Protein AF-A0A4Q4CXY0-F1 (afdb_monomer_lite)

Secondary structure (DSSP, 8-state):
--PPP-SHHHHHHHTT---EEEEE--BTTTS-GGG--SS-TTSB--HHHHHHHHHHTT-SEEEES-HHHHHHHHHHHHH-

Foldseek 3Di:
DDDDQPCPCVVCVVVVHAAEDDDQEQFQLPDDVVQHDDDDRGDGTNSLVVLLVVVVSPHPYYHYPCVVSNVVSVVVNVVD

Radius of gyration: 13.2 Å; chains: 1; bounding box: 28×24×38 Å

Sequence (80 aa):
DVHPETGLVGRAHEAGLWVHIWTMRDENNFLPLDYRVGTARSAHGDAAAEYLRFFGAGVDGVFSDFTQTAWAAREAFRAE

Structure (mmCIF, N/CA/C/O backbone):
data_AF-A0A4Q4CXY0-F1
#
_entry.id   AF-A0A4Q4CXY0-F1
#
loop_
_atom_site.group_PDB
_atom_site.id
_atom_site.type_symbol
_atom_site.label_atom_id
_atom_site.label_alt_id
_atom_site.label_comp_id
_atom_site.label_asym_id
_atom_site.label_entity_id
_atom_site.label_seq_id
_atom_site.pdbx_PDB_ins_code
_atom_site.Cartn_x
_atom_site.Cartn_y
_atom_site.Cartn_z
_atom_site.occupancy
_atom_site.B_iso_or_equiv
_atom_site.auth_seq_id
_atom_site.auth_comp_id
_atom_site.auth_asym_id
_atom_site.auth_atom_id
_atom_site.pdbx_PDB_model_num
ATOM 1 N N . ASP A 1 1 ? -5.577 10.531 -11.986 1.00 48.00 1 ASP A N 1
ATOM 2 C CA . ASP A 1 1 ? -6.642 10.875 -11.020 1.00 48.00 1 ASP A CA 1
ATOM 3 C C . ASP A 1 1 ? -6.299 10.314 -9.655 1.00 48.00 1 ASP A C 1
ATOM 5 O O . ASP A 1 1 ? -6.420 9.115 -9.432 1.00 48.00 1 ASP A O 1
ATOM 9 N N . VAL A 1 2 ? -5.827 11.159 -8.736 1.00 56.81 2 VAL A N 1
ATOM 10 C CA . VAL A 1 2 ? -5.556 10.716 -7.364 1.00 56.81 2 VAL A CA 1
ATOM 11 C C . VAL A 1 2 ? -6.869 10.787 -6.596 1.00 56.81 2 VAL A C 1
ATOM 13 O O . VAL A 1 2 ? -7.283 11.854 -6.150 1.00 56.81 2 VAL A O 1
ATOM 16 N N . HIS A 1 3 ? -7.565 9.657 -6.482 1.00 67.25 3 HIS A N 1
ATOM 17 C CA . HIS A 1 3 ? -8.718 9.578 -5.591 1.00 67.25 3 HIS A CA 1
ATOM 18 C C . HIS A 1 3 ? -8.247 9.783 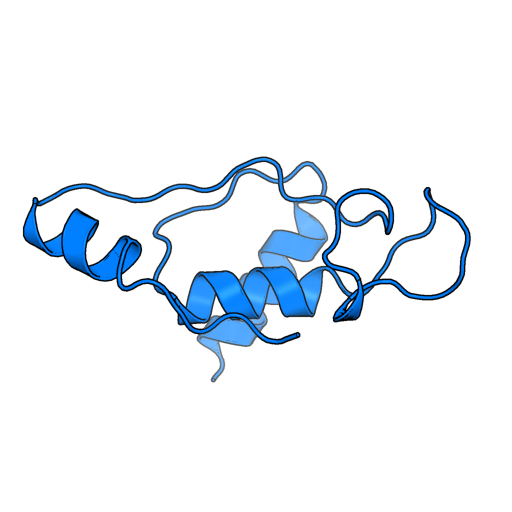-4.141 1.00 67.25 3 HIS A C 1
ATOM 20 O O . HIS A 1 3 ? -7.291 9.115 -3.728 1.00 67.25 3 HIS A O 1
ATOM 26 N N . PRO A 1 4 ? -8.863 10.703 -3.378 1.00 74.81 4 PRO A N 1
ATOM 27 C CA . PRO A 1 4 ? -8.507 10.916 -1.981 1.00 74.81 4 PRO A CA 1
ATOM 28 C C . PRO A 1 4 ? -8.790 9.659 -1.150 1.00 74.81 4 PRO A C 1
ATOM 30 O O . PRO A 1 4 ? -9.622 8.827 -1.521 1.00 74.81 4 PRO A O 1
ATOM 33 N N . GLU A 1 5 ? -8.086 9.522 -0.024 1.00 82.00 5 GLU A N 1
ATOM 34 C CA . GLU A 1 5 ? -8.370 8.475 0.962 1.00 82.00 5 GLU A CA 1
ATOM 35 C C . GLU A 1 5 ? -9.844 8.583 1.413 1.00 82.00 5 GLU A C 1
ATOM 37 O O . GLU A 1 5 ? -10.407 9.673 1.514 1.00 82.00 5 GLU A O 1
ATOM 42 N N . THR A 1 6 ? -10.506 7.437 1.583 1.00 90.06 6 THR A N 1
ATOM 43 C CA . THR A 1 6 ? -11.974 7.353 1.724 1.00 90.06 6 THR A CA 1
ATOM 44 C C . THR A 1 6 ? -12.460 7.403 3.179 1.00 90.06 6 THR A C 1
ATOM 46 O O . THR A 1 6 ? -13.669 7.356 3.440 1.00 90.06 6 THR A O 1
ATOM 49 N N . GLY A 1 7 ? -11.545 7.434 4.144 1.00 93.75 7 GLY A N 1
ATOM 50 C CA . GLY A 1 7 ? -11.755 7.209 5.568 1.00 93.75 7 GLY A CA 1
ATOM 51 C C . GLY A 1 7 ? -12.106 5.764 5.923 1.00 93.75 7 GLY A C 1
ATOM 52 O O . GLY A 1 7 ? -12.577 5.519 7.030 1.00 93.75 7 GLY A O 1
ATOM 53 N N . LEU A 1 8 ? -11.975 4.805 4.996 1.00 95.38 8 LEU A N 1
ATOM 54 C CA . LEU A 1 8 ? -12.423 3.425 5.223 1.00 95.38 8 LEU A CA 1
ATOM 55 C C . LEU A 1 8 ? -11.648 2.767 6.363 1.00 95.38 8 LEU A C 1
ATOM 57 O O . LEU A 1 8 ? -12.267 2.172 7.242 1.00 95.38 8 LEU A O 1
ATOM 61 N N . VAL A 1 9 ? -10.318 2.881 6.342 1.00 97.19 9 VAL A N 1
ATOM 62 C CA . VAL A 1 9 ? -9.451 2.255 7.346 1.00 97.19 9 VAL A CA 1
ATOM 63 C C . VAL A 1 9 ? -9.736 2.842 8.728 1.00 97.19 9 VAL A C 1
ATOM 65 O O . VAL A 1 9 ? -10.017 2.093 9.658 1.00 97.19 9 VAL A O 1
ATOM 68 N N . GLY A 1 10 ? -9.812 4.173 8.831 1.00 97.19 10 GLY A N 1
ATOM 69 C CA . GLY A 1 10 ? -10.161 4.852 10.081 1.00 97.19 10 GLY A CA 1
ATOM 70 C C . GLY A 1 10 ? -11.515 4.407 10.645 1.00 97.19 10 GLY A C 1
ATOM 71 O O . GLY A 1 10 ? -11.602 4.034 11.810 1.00 97.19 10 GLY A O 1
ATOM 72 N N . ARG A 1 11 ? -12.564 4.339 9.811 1.00 98.25 11 ARG A N 1
ATOM 73 C CA . ARG A 1 11 ? -13.888 3.850 10.244 1.00 98.25 11 ARG A CA 1
ATOM 74 C C . ARG A 1 11 ? -13.881 2.377 10.659 1.00 98.25 11 ARG A C 1
ATOM 76 O O . ARG A 1 11 ? -14.642 1.989 11.541 1.00 98.25 11 ARG A O 1
ATOM 83 N N . ALA A 1 12 ? -13.055 1.542 10.029 1.00 98.44 12 ALA A N 1
ATOM 84 C CA . ALA A 1 12 ? -12.900 0.148 10.437 1.00 98.44 12 ALA A CA 1
ATOM 85 C C . ALA A 1 12 ? -12.241 0.052 11.821 1.00 98.44 12 ALA A C 1
ATOM 87 O O . ALA A 1 12 ? -12.730 -0.678 12.684 1.00 98.44 12 ALA A O 1
ATOM 88 N N . HIS A 1 13 ? -11.201 0.851 12.062 1.00 98.56 13 HIS A N 1
ATOM 89 C CA . HIS A 1 13 ? -10.543 0.935 13.365 1.00 98.56 13 HIS A CA 1
ATOM 90 C C . HIS A 1 13 ? -11.474 1.473 14.459 1.00 98.56 13 HIS A C 1
ATOM 92 O O . HIS A 1 13 ? -11.504 0.905 15.548 1.00 98.56 13 HIS A O 1
ATOM 98 N N . GLU A 1 14 ? -12.300 2.487 14.174 1.00 98.50 14 GLU A N 1
ATOM 99 C CA . GLU A 1 14 ? -13.346 2.980 15.094 1.00 98.50 14 GLU A CA 1
ATOM 100 C C . GLU A 1 14 ? -14.353 1.884 15.483 1.00 98.50 14 GLU A C 1
ATOM 102 O O . GLU A 1 14 ? -14.862 1.868 16.604 1.00 98.50 14 GLU A O 1
ATOM 107 N N . ALA A 1 15 ? -14.610 0.937 14.578 1.00 98.69 15 ALA A N 1
ATOM 108 C CA . ALA A 1 15 ? -15.447 -0.233 14.825 1.00 98.69 15 ALA A CA 1
ATOM 109 C C . ALA A 1 15 ? -14.696 -1.413 15.484 1.00 98.69 15 ALA A C 1
ATOM 111 O O . ALA A 1 15 ? -15.294 -2.467 15.703 1.00 98.69 15 ALA A O 1
ATOM 112 N N . GLY A 1 16 ? -13.403 -1.268 15.794 1.00 98.38 16 GLY A N 1
ATOM 113 C CA . GLY A 1 16 ? -12.572 -2.321 16.385 1.00 98.38 16 GLY A CA 1
ATOM 114 C C . GLY A 1 16 ? -12.173 -3.435 15.411 1.00 98.38 16 GLY A C 1
ATOM 115 O O . GLY A 1 16 ? -11.875 -4.547 15.846 1.00 98.38 16 GLY A O 1
ATOM 116 N N . LEU A 1 17 ? -12.191 -3.166 14.103 1.00 98.75 17 LEU A N 1
ATOM 117 C CA . LEU A 1 17 ? -11.846 -4.126 13.054 1.00 98.75 17 LEU A CA 1
ATOM 118 C C . LEU A 1 17 ? -10.439 -3.877 12.512 1.00 98.75 17 LEU A C 1
ATOM 120 O O . LEU A 1 17 ? -10.041 -2.732 12.326 1.00 98.75 17 LEU A O 1
ATOM 124 N N . TRP A 1 18 ? -9.728 -4.954 12.176 1.00 98.56 18 TRP A N 1
ATOM 125 C CA . TRP A 1 18 ? -8.496 -4.878 11.387 1.00 98.56 18 TRP A CA 1
ATOM 126 C C . TRP A 1 18 ? -8.786 -4.905 9.890 1.00 98.56 18 TRP A C 1
ATOM 128 O O . TRP A 1 18 ? -9.696 -5.600 9.429 1.00 98.56 18 TRP A O 1
ATOM 138 N N . VAL A 1 19 ? -7.945 -4.222 9.121 1.00 98.38 19 VAL A N 1
ATOM 139 C CA . VAL A 1 19 ? -8.024 -4.144 7.664 1.00 98.38 19 VAL A CA 1
ATOM 140 C C . VAL A 1 19 ? -6.807 -4.812 7.042 1.00 98.38 19 VAL A C 1
ATOM 142 O O . VAL A 1 19 ? -5.677 -4.359 7.196 1.00 98.38 19 VAL A O 1
ATOM 145 N N . HIS A 1 20 ? -7.058 -5.880 6.289 1.00 98.12 20 HIS A N 1
ATOM 146 C CA . HIS A 1 20 ? -6.044 -6.566 5.494 1.00 98.12 20 HIS A CA 1
ATOM 147 C C . HIS A 1 20 ? -6.422 -6.489 4.016 1.00 98.12 20 HIS A C 1
ATOM 149 O O . HIS A 1 20 ? -7.574 -6.750 3.663 1.00 98.12 20 HIS A O 1
ATOM 155 N N . ILE A 1 21 ? -5.462 -6.157 3.153 1.00 96.50 21 ILE A N 1
ATOM 156 C CA . ILE A 1 21 ? -5.686 -6.030 1.704 1.00 96.50 21 ILE A CA 1
ATOM 157 C C . ILE A 1 21 ? -5.054 -7.181 0.921 1.00 96.50 21 ILE A C 1
ATOM 159 O O . ILE A 1 21 ? -4.054 -7.769 1.338 1.00 96.50 21 ILE A O 1
ATOM 163 N N . TRP A 1 22 ? -5.662 -7.511 -0.216 1.00 95.56 22 TRP A N 1
ATOM 164 C CA . TRP A 1 22 ? -5.265 -8.603 -1.104 1.00 95.56 22 TRP A CA 1
ATOM 165 C C . TRP A 1 22 ? -5.788 -8.342 -2.532 1.00 95.56 22 TRP A C 1
ATOM 167 O O . TRP A 1 22 ? -6.786 -7.643 -2.692 1.00 95.56 22 TRP A O 1
ATOM 177 N N . THR A 1 23 ? -5.194 -8.873 -3.605 1.00 92.06 23 THR A N 1
ATOM 178 C CA . THR A 1 23 ? -3.852 -9.476 -3.714 1.00 92.06 23 THR A CA 1
ATOM 179 C C . THR A 1 23 ? -2.892 -8.429 -4.262 1.00 9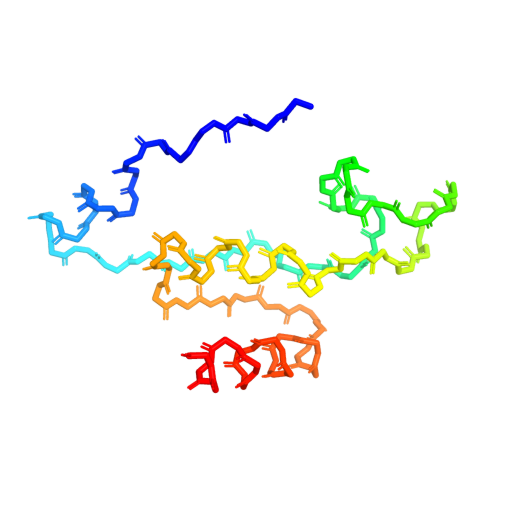2.06 23 THR A C 1
ATOM 181 O O . THR A 1 23 ? -3.107 -7.919 -5.360 1.00 92.06 23 THR A O 1
ATOM 184 N N . MET A 1 24 ? -1.823 -8.141 -3.525 1.00 96.94 24 MET A N 1
ATOM 185 C CA . MET A 1 24 ? -0.798 -7.197 -3.959 1.00 96.94 24 MET A CA 1
ATOM 186 C C . MET A 1 24 ? 0.139 -7.864 -4.975 1.00 96.94 24 MET A C 1
ATOM 188 O O . MET A 1 24 ? 0.626 -8.978 -4.753 1.00 96.94 24 MET A O 1
ATOM 192 N N . ARG A 1 25 ? 0.354 -7.192 -6.108 1.00 98.12 25 ARG A N 1
ATOM 193 C CA . ARG A 1 25 ? 0.964 -7.738 -7.328 1.00 98.12 25 ARG A CA 1
ATOM 194 C C . ARG A 1 25 ? 1.951 -6.738 -7.907 1.00 98.12 25 ARG A C 1
ATOM 196 O O . ARG A 1 25 ? 1.654 -5.550 -7.931 1.00 98.12 25 ARG A O 1
ATOM 203 N N . ASP A 1 26 ? 3.060 -7.223 -8.452 1.00 98.56 26 ASP A N 1
ATOM 204 C CA . ASP A 1 26 ? 4.067 -6.332 -9.031 1.00 98.56 26 ASP A CA 1
ATOM 205 C C . ASP A 1 26 ? 3.764 -5.948 -10.486 1.00 98.56 26 ASP A C 1
ATOM 207 O O . ASP A 1 26 ? 4.288 -4.960 -11.000 1.00 98.56 26 ASP A O 1
ATOM 211 N N . GLU A 1 27 ? 2.922 -6.712 -11.184 1.00 98.44 27 GLU A N 1
ATOM 212 C CA . GLU A 1 27 ? 2.715 -6.513 -12.614 1.00 98.44 27 GLU A CA 1
ATOM 213 C C . GLU A 1 27 ? 1.753 -5.371 -12.939 1.00 98.44 27 GLU A C 1
ATOM 215 O O . GLU A 1 27 ? 0.666 -5.244 -12.370 1.00 98.44 27 GLU A O 1
ATOM 220 N N . ASN A 1 28 ? 2.102 -4.614 -13.983 1.00 98.12 28 ASN A N 1
ATOM 221 C CA . ASN A 1 28 ? 1.358 -3.466 -14.496 1.00 98.12 28 ASN A CA 1
ATOM 222 C C . ASN A 1 28 ? -0.147 -3.709 -14.632 1.00 98.12 28 ASN A C 1
ATOM 224 O O . ASN A 1 28 ? -0.942 -2.800 -14.430 1.00 98.12 28 ASN A O 1
ATOM 228 N N . ASN A 1 29 ? -0.565 -4.917 -15.012 1.00 97.31 29 ASN A N 1
ATOM 229 C CA . ASN A 1 29 ? -1.979 -5.228 -15.172 1.00 97.31 29 ASN A CA 1
ATOM 230 C C . ASN A 1 29 ? -2.813 -5.025 -13.895 1.00 97.31 29 ASN A C 1
ATOM 232 O O . ASN A 1 29 ? -4.002 -4.723 -14.001 1.00 97.31 29 ASN A O 1
ATOM 236 N N . PHE A 1 30 ? -2.207 -5.228 -12.729 1.00 96.38 30 PHE A N 1
ATOM 237 C CA . PHE A 1 30 ? -2.870 -5.147 -11.429 1.00 96.38 30 PHE A CA 1
ATOM 238 C C . PHE A 1 30 ? -2.683 -3.784 -10.771 1.00 96.38 30 PHE A C 1
ATOM 240 O O . PHE A 1 30 ? -3.537 -3.367 -9.998 1.00 96.38 30 PHE A O 1
ATOM 247 N N . LEU A 1 31 ? -1.625 -3.065 -11.144 1.00 96.56 31 LEU A N 1
ATOM 248 C CA . LEU A 1 31 ? -1.330 -1.755 -10.589 1.00 96.56 31 LEU A CA 1
ATOM 249 C C . LEU A 1 31 ? -2.286 -0.664 -11.110 1.00 96.56 31 LEU A C 1
ATOM 251 O O . LEU A 1 31 ? -2.710 -0.699 -12.281 1.00 96.56 31 LEU A O 1
ATOM 255 N N . PRO A 1 32 ? -2.573 0.360 -10.284 1.00 94.19 32 PRO A N 1
ATOM 256 C CA . PRO A 1 32 ? -3.108 1.643 -10.726 1.00 94.19 32 PRO A CA 1
ATOM 257 C C . PRO A 1 32 ? -2.290 2.228 -11.882 1.00 94.19 32 PRO A C 1
ATOM 259 O O . PRO A 1 32 ? -1.080 2.029 -11.951 1.00 94.19 32 PRO A O 1
ATOM 262 N N . LEU A 1 33 ? -2.941 2.974 -12.783 1.00 95.19 33 LEU A N 1
ATOM 263 C CA . LEU A 1 33 ? -2.297 3.516 -13.991 1.00 95.19 33 LEU A CA 1
ATOM 264 C C . LEU A 1 33 ? -1.029 4.323 -13.686 1.00 95.19 33 LEU A C 1
ATOM 266 O O . LEU A 1 33 ? -0.039 4.170 -14.396 1.00 95.19 33 LEU A O 1
ATOM 270 N N . ASP A 1 34 ? -1.055 5.114 -12.615 1.00 94.62 34 ASP A N 1
ATOM 271 C CA . ASP A 1 34 ? 0.047 5.995 -12.214 1.00 94.62 34 ASP A CA 1
ATOM 272 C C . ASP A 1 34 ? 1.295 5.222 -11.739 1.00 94.62 34 ASP A C 1
ATOM 274 O O . ASP A 1 34 ? 2.384 5.785 -11.703 1.00 94.62 34 ASP A O 1
ATOM 278 N N . TYR A 1 35 ? 1.155 3.931 -11.418 1.00 97.12 35 TYR A N 1
ATOM 279 C CA . TYR A 1 35 ? 2.253 3.053 -10.997 1.00 97.12 35 TYR A CA 1
ATOM 280 C C . TYR A 1 35 ? 2.681 2.067 -12.085 1.00 97.12 35 TYR A C 1
ATOM 282 O O . TYR A 1 35 ? 3.551 1.227 -11.863 1.00 97.12 35 TYR A O 1
ATOM 290 N N . ARG A 1 36 ? 2.101 2.145 -13.287 1.00 97.94 36 ARG A N 1
ATOM 291 C CA . ARG A 1 36 ? 2.517 1.281 -14.394 1.00 97.94 36 ARG A CA 1
ATOM 292 C C . ARG A 1 36 ? 3.777 1.823 -15.050 1.00 97.94 36 ARG A C 1
ATOM 294 O O . ARG A 1 36 ? 3.844 2.995 -15.409 1.00 97.94 36 ARG A O 1
ATOM 301 N N . VAL A 1 37 ? 4.747 0.946 -15.288 1.00 98.00 37 VAL A N 1
ATOM 302 C CA . VAL A 1 37 ? 5.986 1.278 -16.000 1.00 98.00 37 VAL A CA 1
ATOM 303 C C . VAL A 1 37 ? 6.000 0.572 -17.353 1.00 98.00 37 VAL A C 1
ATOM 305 O O . VAL A 1 37 ? 6.006 -0.656 -17.443 1.00 98.00 37 VAL A O 1
ATOM 308 N N . GLY A 1 38 ? 6.011 1.354 -18.434 1.00 97.19 38 GLY A N 1
ATOM 309 C CA . GLY A 1 38 ? 5.909 0.831 -19.798 1.00 97.19 38 GLY A CA 1
ATOM 310 C C . GLY A 1 38 ? 4.500 0.336 -20.150 1.00 97.19 38 GLY A C 1
ATOM 311 O O . GLY A 1 38 ? 3.511 0.718 -19.531 1.00 97.19 38 GLY A O 1
ATOM 312 N N . THR A 1 39 ? 4.391 -0.492 -21.194 1.00 96.44 39 THR A N 1
ATOM 313 C CA . THR A 1 39 ? 3.094 -0.899 -21.777 1.00 96.44 39 THR A CA 1
ATOM 314 C C . THR A 1 39 ? 2.793 -2.394 -21.663 1.00 96.44 39 THR A C 1
ATOM 316 O O . THR A 1 39 ? 1.645 -2.810 -21.836 1.00 96.44 39 THR A O 1
ATOM 319 N N . ALA A 1 40 ? 3.795 -3.224 -21.364 1.00 98.38 40 ALA A N 1
ATOM 320 C CA . ALA A 1 40 ? 3.605 -4.662 -21.226 1.00 98.38 40 ALA A CA 1
ATOM 321 C C . ALA A 1 40 ? 2.841 -4.976 -19.933 1.00 98.38 40 ALA A C 1
ATOM 323 O O . ALA A 1 40 ? 3.299 -4.672 -18.833 1.00 98.38 40 ALA A O 1
ATOM 324 N N . ARG A 1 41 ? 1.681 -5.627 -20.064 1.00 97.94 41 ARG A N 1
ATOM 325 C CA . ARG A 1 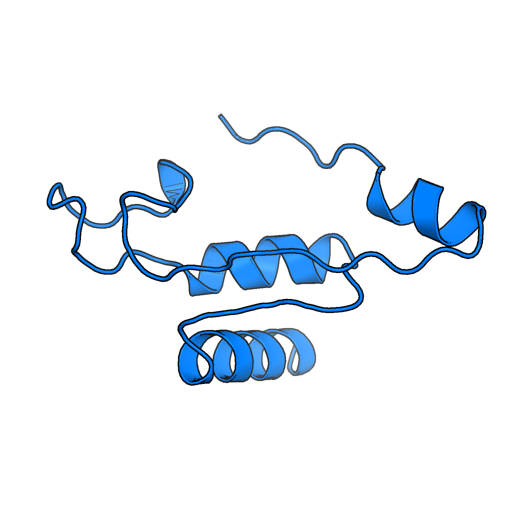41 ? 0.790 -5.956 -18.936 1.00 97.94 41 ARG A CA 1
ATOM 326 C C . ARG A 1 41 ? 1.449 -6.824 -17.860 1.00 97.94 41 ARG A C 1
ATOM 328 O O . ARG A 1 41 ? 1.100 -6.689 -16.695 1.00 97.94 41 ARG A O 1
ATOM 335 N N . SER A 1 42 ? 2.360 -7.708 -18.254 1.00 97.94 42 SER A N 1
ATOM 336 C CA . SER A 1 42 ? 3.073 -8.624 -17.357 1.00 97.94 42 SER A CA 1
ATOM 337 C C . SER A 1 42 ? 4.405 -8.074 -16.844 1.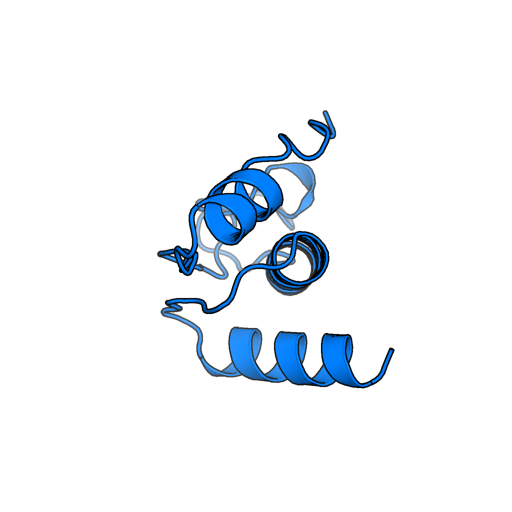00 97.94 42 SER A C 1
ATOM 339 O O . SER A 1 42 ? 5.063 -8.748 -16.063 1.00 97.94 42 SER A O 1
ATOM 341 N N . ALA A 1 43 ? 4.848 -6.904 -17.315 1.00 98.25 43 ALA A N 1
ATOM 342 C CA . ALA A 1 43 ? 6.053 -6.281 -16.778 1.00 98.25 43 ALA A CA 1
ATOM 343 C C . ALA A 1 43 ? 5.766 -5.702 -15.390 1.00 98.25 43 ALA A C 1
ATOM 345 O O . ALA A 1 43 ? 4.629 -5.321 -15.101 1.00 98.25 43 ALA A O 1
ATOM 346 N N . HIS A 1 44 ? 6.796 -5.644 -14.549 1.00 98.38 44 HIS A N 1
ATOM 347 C CA . HIS A 1 44 ? 6.680 -5.054 -13.221 1.00 98.38 44 HIS A CA 1
ATOM 348 C C . HIS A 1 44 ? 6.589 -3.529 -13.328 1.00 98.38 44 HIS A C 1
ATOM 350 O O . HIS A 1 44 ? 7.341 -2.917 -14.092 1.00 98.38 44 HIS A O 1
ATOM 356 N N . GLY A 1 45 ? 5.661 -2.942 -12.576 1.00 98.44 45 GLY A N 1
ATOM 357 C CA . GLY A 1 45 ? 5.573 -1.498 -12.374 1.00 98.44 45 GLY A CA 1
ATOM 358 C C . GLY A 1 45 ? 6.139 -1.076 -11.019 1.00 98.44 45 GLY A C 1
ATOM 359 O O . GLY A 1 45 ? 6.896 -1.812 -10.386 1.00 98.44 45 GLY A O 1
ATOM 360 N N . ASP A 1 46 ? 5.759 0.114 -10.565 1.00 98.19 46 ASP A N 1
ATOM 361 C CA . ASP A 1 46 ? 6.118 0.650 -9.252 1.00 98.19 46 ASP A CA 1
ATOM 362 C C . ASP A 1 46 ? 5.146 0.163 -8.168 1.00 98.19 46 ASP A C 1
ATOM 364 O O . ASP A 1 46 ? 4.328 0.902 -7.619 1.00 98.19 46 ASP A O 1
ATOM 368 N N . ALA A 1 47 ? 5.218 -1.130 -7.867 1.00 97.94 47 ALA A N 1
ATOM 369 C CA . ALA A 1 47 ? 4.401 -1.723 -6.815 1.00 97.94 47 ALA A CA 1
ATOM 370 C C . ALA A 1 47 ? 4.773 -1.206 -5.418 1.00 97.94 47 ALA A C 1
ATOM 372 O O . ALA A 1 47 ? 3.916 -1.140 -4.538 1.00 97.94 47 ALA A O 1
ATOM 373 N N . ALA A 1 48 ? 6.030 -0.791 -5.210 1.00 98.00 48 ALA A N 1
ATOM 374 C CA . ALA A 1 48 ? 6.480 -0.215 -3.946 1.00 98.00 48 ALA A CA 1
ATOM 375 C C . ALA A 1 48 ? 5.670 1.040 -3.586 1.00 98.00 48 ALA A C 1
ATOM 377 O O . ALA A 1 48 ? 5.206 1.152 -2.451 1.00 98.00 48 ALA A O 1
ATOM 378 N N . ALA A 1 49 ? 5.419 1.929 -4.553 1.00 97.19 49 ALA A N 1
ATOM 379 C CA . ALA A 1 49 ? 4.572 3.101 -4.345 1.00 97.19 49 ALA A CA 1
ATOM 380 C C . ALA A 1 49 ? 3.133 2.740 -3.933 1.00 97.19 49 ALA A C 1
ATOM 382 O O . ALA A 1 49 ? 2.544 3.422 -3.090 1.00 97.19 49 ALA A O 1
ATOM 383 N N . GLU A 1 50 ? 2.569 1.651 -4.466 1.00 96.62 50 GLU A N 1
ATOM 384 C CA . GLU A 1 50 ? 1.247 1.172 -4.056 1.00 96.62 50 GLU A CA 1
ATOM 385 C C . GLU A 1 50 ? 1.241 0.680 -2.598 1.00 96.62 50 GLU A C 1
ATOM 387 O O . GLU A 1 50 ? 0.369 1.080 -1.822 1.00 96.62 50 GLU A O 1
ATOM 392 N N . TYR A 1 51 ? 2.234 -0.123 -2.193 1.00 97.94 51 TYR A N 1
ATOM 393 C CA . TYR A 1 51 ? 2.374 -0.556 -0.796 1.00 97.94 51 TYR A CA 1
ATOM 394 C C . TYR A 1 51 ? 2.503 0.632 0.155 1.00 97.94 51 TYR A C 1
ATOM 396 O O . TYR A 1 51 ? 1.770 0.698 1.140 1.00 97.94 51 TYR A O 1
ATOM 404 N N . LEU A 1 52 ? 3.396 1.582 -0.146 1.00 97.00 52 LEU A N 1
ATOM 405 C CA . LEU A 1 52 ? 3.602 2.773 0.683 1.00 97.00 52 LEU A CA 1
ATOM 406 C C . LEU A 1 52 ? 2.307 3.575 0.832 1.00 97.00 52 LEU A C 1
ATOM 408 O O . LEU A 1 52 ? 1.980 4.025 1.929 1.00 97.00 52 LEU A O 1
ATOM 412 N N . ARG A 1 53 ? 1.516 3.690 -0.242 1.00 94.50 53 ARG A N 1
ATOM 413 C CA . ARG A 1 53 ? 0.217 4.363 -0.189 1.00 94.50 53 ARG A CA 1
ATOM 414 C C . ARG A 1 53 ? -0.764 3.666 0.754 1.00 94.50 53 ARG A C 1
ATOM 416 O O . ARG A 1 53 ? -1.436 4.345 1.528 1.00 94.50 53 ARG A O 1
ATOM 423 N N . PHE A 1 54 ? -0.857 2.338 0.714 1.00 95.81 54 PHE A N 1
ATOM 424 C CA . PHE A 1 54 ? -1.743 1.597 1.616 1.00 95.81 54 PHE A CA 1
ATOM 425 C C . PHE A 1 54 ? -1.240 1.574 3.063 1.00 95.81 54 PHE A C 1
ATOM 427 O O . PHE A 1 54 ? -2.051 1.702 3.981 1.00 95.81 54 PHE A O 1
ATOM 434 N N . PHE A 1 55 ? 0.072 1.480 3.288 1.00 97.06 55 PHE A N 1
ATOM 435 C CA . PHE A 1 55 ? 0.649 1.613 4.627 1.00 97.06 55 PHE A CA 1
ATOM 436 C C . PHE A 1 55 ? 0.387 3.003 5.214 1.00 97.06 55 PHE A C 1
ATOM 438 O O . PHE A 1 55 ? -0.056 3.102 6.355 1.00 97.06 55 PHE A O 1
ATOM 445 N N . GLY A 1 56 ? 0.532 4.065 4.415 1.00 95.19 56 GLY A N 1
ATOM 446 C CA . GLY A 1 56 ? 0.163 5.426 4.809 1.00 95.19 56 GLY A CA 1
ATOM 447 C C . GLY A 1 56 ? -1.334 5.602 5.096 1.00 95.19 56 GLY A C 1
ATOM 448 O O . GLY A 1 56 ? -1.703 6.423 5.932 1.00 95.19 56 GLY A O 1
ATOM 449 N N . ALA A 1 57 ? -2.203 4.807 4.461 1.00 94.69 57 ALA A N 1
ATOM 450 C CA . ALA A 1 57 ? -3.633 4.760 4.778 1.00 94.69 57 ALA A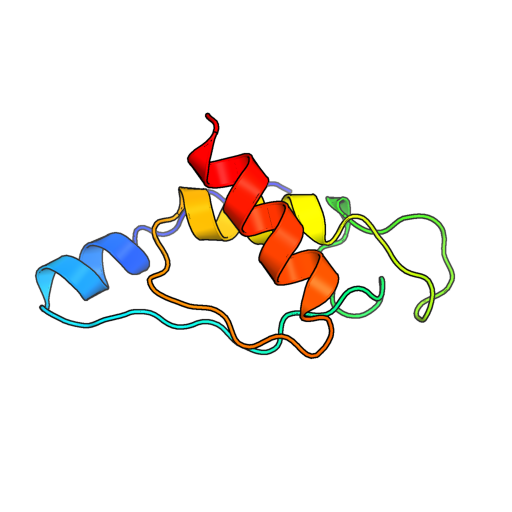 CA 1
ATOM 451 C C . ALA A 1 57 ? -3.953 3.972 6.067 1.00 94.69 57 ALA A C 1
ATOM 453 O O . ALA A 1 57 ? -5.093 4.009 6.525 1.00 94.69 57 ALA A O 1
ATOM 454 N N . GLY A 1 58 ? -2.973 3.274 6.652 1.00 96.50 58 GLY A N 1
ATOM 455 C CA . GLY A 1 58 ? -3.094 2.591 7.940 1.00 96.50 58 GLY A CA 1
ATOM 456 C C . GLY A 1 58 ? -3.548 1.132 7.876 1.00 96.50 58 GLY A C 1
ATOM 457 O O . GLY A 1 58 ? -4.080 0.638 8.866 1.00 96.50 58 GLY A O 1
ATOM 458 N N . VAL A 1 59 ? -3.396 0.435 6.742 1.00 97.81 59 VAL A N 1
ATOM 459 C CA . VAL A 1 59 ? -3.749 -0.998 6.680 1.00 97.81 59 VAL A CA 1
ATOM 460 C C . VAL A 1 59 ? -2.920 -1.818 7.676 1.00 97.81 59 VAL A C 1
ATOM 462 O O . VAL A 1 59 ? -1.724 -1.585 7.851 1.00 97.81 59 VAL A O 1
ATOM 465 N N . ASP A 1 60 ? -3.545 -2.818 8.293 1.00 98.06 60 ASP A N 1
ATOM 466 C CA . ASP A 1 60 ? -2.921 -3.651 9.327 1.00 98.06 60 ASP A CA 1
ATOM 467 C C . ASP A 1 60 ? -2.095 -4.803 8.733 1.00 98.06 60 ASP A C 1
ATOM 469 O O . ASP A 1 60 ? -1.154 -5.301 9.357 1.00 98.06 60 ASP A O 1
ATOM 473 N N . GLY A 1 61 ? -2.414 -5.223 7.505 1.00 97.44 61 GLY A N 1
ATOM 474 C CA . GLY A 1 61 ? -1.674 -6.275 6.819 1.00 97.44 61 GLY A CA 1
ATOM 475 C C . GLY A 1 61 ? -1.940 -6.367 5.320 1.00 97.44 61 GLY A C 1
ATOM 476 O O . GLY A 1 61 ? -2.901 -5.810 4.787 1.00 97.44 61 GLY A O 1
ATOM 477 N N . VAL A 1 62 ? -1.062 -7.099 4.633 1.00 97.81 62 VAL A N 1
ATOM 478 C CA . VAL A 1 62 ? -1.101 -7.295 3.179 1.00 97.81 62 VAL A CA 1
ATOM 479 C C . VAL A 1 62 ? -0.911 -8.768 2.831 1.00 97.81 62 VAL A C 1
ATOM 481 O O . VAL A 1 62 ? -0.084 -9.454 3.434 1.00 97.81 62 VAL A O 1
ATOM 484 N N . PHE A 1 63 ? -1.640 -9.238 1.823 1.00 97.81 63 PHE A N 1
ATOM 485 C CA . PHE A 1 63 ? -1.369 -10.497 1.137 1.00 97.81 63 PHE A CA 1
ATOM 486 C C . PHE A 1 63 ? -0.743 -10.200 -0.219 1.00 97.81 63 PHE A C 1
ATOM 488 O O . PHE A 1 63 ? -1.312 -9.462 -1.024 1.00 97.81 63 PHE A O 1
ATOM 495 N N . SER A 1 64 ? 0.431 -10.777 -0.458 1.00 97.56 64 SER A N 1
ATOM 496 C CA . SER A 1 64 ? 1.244 -10.503 -1.637 1.00 97.56 64 SER A CA 1
ATOM 497 C C . SER A 1 64 ? 1.789 -11.788 -2.242 1.00 97.56 64 SER A C 1
ATOM 499 O O . SER A 1 64 ? 2.298 -12.645 -1.516 1.00 97.56 64 SER A O 1
ATOM 501 N N . ASP A 1 65 ? 1.742 -11.866 -3.571 1.00 96.31 65 ASP A N 1
ATOM 502 C CA . ASP A 1 65 ? 2.449 -12.895 -4.343 1.00 96.31 65 ASP A CA 1
ATOM 503 C C . ASP A 1 65 ? 3.960 -12.574 -4.466 1.00 96.31 65 ASP A C 1
ATOM 505 O O . ASP A 1 65 ? 4.760 -13.440 -4.820 1.00 96.31 65 ASP A O 1
ATOM 509 N N . PHE A 1 66 ? 4.365 -11.340 -4.135 1.00 97.56 66 PHE A N 1
ATOM 510 C CA . PHE A 1 66 ? 5.718 -10.785 -4.261 1.00 97.56 66 PHE A CA 1
ATOM 511 C C . PHE A 1 66 ? 6.253 -10.360 -2.887 1.00 97.56 66 PHE A C 1
ATOM 513 O O . PHE A 1 66 ? 6.395 -9.179 -2.555 1.00 97.56 66 PHE A O 1
ATOM 520 N N . THR A 1 67 ? 6.540 -11.356 -2.047 1.00 96.75 67 THR A N 1
ATOM 521 C CA . THR A 1 67 ? 6.889 -11.150 -0.632 1.00 96.75 67 THR A CA 1
ATOM 522 C C . THR A 1 67 ? 8.139 -10.297 -0.418 1.00 96.75 67 THR A C 1
ATOM 524 O O . 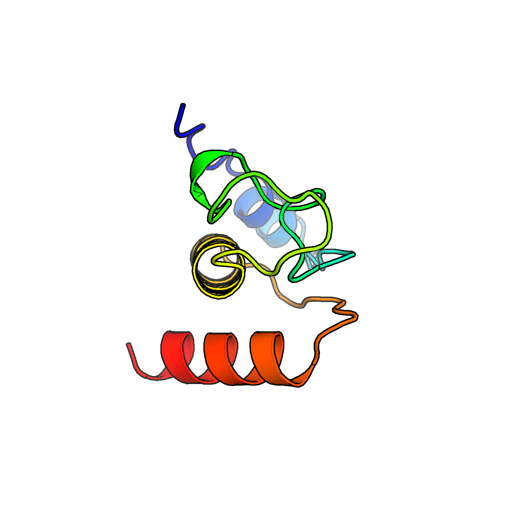THR A 1 67 ? 8.187 -9.555 0.562 1.00 96.75 67 THR A O 1
ATOM 527 N N . GLN A 1 68 ? 9.128 -10.340 -1.321 1.00 98.06 68 GLN A N 1
ATOM 528 C CA . GLN A 1 68 ? 10.321 -9.493 -1.207 1.00 98.06 68 GLN A CA 1
ATOM 529 C C . GLN A 1 68 ? 9.982 -8.012 -1.432 1.00 98.06 68 GLN A C 1
ATOM 531 O O . GLN A 1 68 ? 10.506 -7.164 -0.711 1.00 98.06 68 GLN A O 1
ATOM 536 N N . THR A 1 69 ? 9.090 -7.698 -2.379 1.00 98.25 69 THR A N 1
ATOM 537 C CA . THR A 1 69 ? 8.640 -6.324 -2.652 1.00 98.25 69 THR A CA 1
ATOM 538 C C . THR A 1 69 ? 7.856 -5.794 -1.458 1.00 98.25 69 THR A C 1
ATOM 540 O O . THR A 1 69 ? 8.167 -4.720 -0.943 1.00 98.25 69 THR A O 1
ATOM 543 N N . ALA A 1 70 ? 6.904 -6.586 -0.950 1.00 98.00 70 ALA A N 1
ATOM 544 C CA . ALA A 1 70 ? 6.113 -6.231 0.226 1.00 98.00 70 ALA A CA 1
ATOM 545 C C . ALA A 1 70 ? 6.989 -6.003 1.472 1.00 98.00 70 ALA A C 1
ATOM 547 O O . ALA A 1 70 ? 6.784 -5.039 2.212 1.00 98.00 70 ALA A O 1
ATOM 548 N N . TRP A 1 71 ? 7.981 -6.871 1.698 1.00 98.12 71 TRP A N 1
ATOM 549 C CA . TRP A 1 71 ? 8.918 -6.731 2.811 1.00 98.12 71 TRP A CA 1
ATOM 550 C C . TRP A 1 71 ? 9.760 -5.459 2.682 1.00 98.12 71 TRP A C 1
ATOM 552 O O . TRP A 1 71 ? 9.793 -4.664 3.617 1.00 98.12 71 TRP A O 1
ATOM 562 N N . ALA A 1 72 ? 10.373 -5.221 1.519 1.00 98.44 72 ALA A N 1
ATOM 563 C CA . ALA A 1 72 ? 11.203 -4.039 1.298 1.00 98.44 72 ALA A CA 1
ATOM 564 C C . ALA A 1 72 ? 10.409 -2.732 1.467 1.00 98.44 72 ALA A C 1
ATOM 566 O O . ALA A 1 72 ? 10.885 -1.810 2.126 1.00 98.44 72 ALA A O 1
ATOM 567 N N . ALA A 1 73 ? 9.182 -2.666 0.937 1.00 98.12 73 ALA A N 1
ATOM 568 C CA . ALA A 1 73 ? 8.318 -1.497 1.092 1.00 98.12 73 ALA A CA 1
ATOM 569 C C . ALA A 1 73 ? 7.925 -1.250 2.558 1.00 98.12 73 ALA A C 1
ATOM 571 O O . ALA A 1 73 ? 7.901 -0.107 3.008 1.00 98.12 73 ALA A O 1
ATOM 572 N N . ARG A 1 74 ? 7.660 -2.313 3.331 1.00 97.88 74 ARG A N 1
ATOM 573 C CA . ARG A 1 74 ? 7.365 -2.204 4.768 1.00 97.88 74 ARG A CA 1
ATOM 574 C C . ARG A 1 74 ? 8.561 -1.672 5.555 1.00 97.88 74 ARG A C 1
ATOM 576 O O . ARG A 1 74 ? 8.369 -0.858 6.454 1.00 97.88 74 ARG A O 1
ATOM 583 N N . GLU A 1 75 ? 9.767 -2.146 5.257 1.00 98.44 75 GLU A N 1
ATOM 584 C CA . GLU A 1 75 ? 10.978 -1.661 5.927 1.00 98.44 75 GLU A CA 1
ATOM 585 C C . GLU A 1 75 ? 11.257 -0.196 5.574 1.00 98.44 75 GLU A C 1
ATOM 587 O O . GLU A 1 75 ? 11.569 0.583 6.469 1.00 98.44 75 GLU A O 1
ATOM 592 N N . ALA A 1 76 ? 11.060 0.199 4.310 1.00 97.75 76 ALA A N 1
ATOM 593 C CA . ALA A 1 76 ? 11.156 1.597 3.895 1.00 97.75 76 ALA A CA 1
ATOM 594 C C . ALA A 1 76 ? 10.155 2.487 4.654 1.00 97.75 76 ALA A C 1
ATOM 596 O O . ALA A 1 76 ? 10.565 3.460 5.273 1.00 97.75 76 ALA A O 1
ATOM 597 N N . PHE A 1 77 ? 8.876 2.097 4.704 1.00 97.56 77 PHE A N 1
ATOM 598 C CA . PHE A 1 77 ? 7.831 2.842 5.420 1.00 97.56 77 PHE A CA 1
ATOM 599 C C . PHE A 1 77 ? 8.119 3.016 6.917 1.00 97.56 77 PHE A C 1
ATOM 601 O O . PHE A 1 77 ? 7.758 4.020 7.513 1.00 97.56 77 PHE A O 1
ATOM 608 N N . ARG A 1 78 ? 8.751 2.023 7.551 1.00 96.12 78 ARG A N 1
ATOM 609 C CA . ARG A 1 78 ? 9.094 2.065 8.982 1.00 96.12 78 ARG A CA 1
ATOM 610 C C . ARG A 1 78 ? 10.323 2.908 9.302 1.00 96.12 78 ARG A C 1
ATOM 612 O O . ARG A 1 78 ? 10.565 3.173 10.477 1.00 96.12 78 ARG A O 1
ATOM 619 N N . ALA A 1 79 ? 11.133 3.215 8.294 1.00 94.31 79 ALA A N 1
ATOM 620 C CA . ALA A 1 79 ? 12.335 4.021 8.439 1.00 94.31 79 ALA A CA 1
ATOM 621 C C . ALA A 1 79 ? 12.065 5.528 8.268 1.00 94.31 79 ALA A C 1
ATOM 623 O O . ALA A 1 79 ? 12.957 6.324 8.565 1.00 94.31 79 ALA A O 1
ATOM 624 N N . GLU A 1 80 ? 10.873 5.894 7.789 1.00 79.31 80 GLU A N 1
ATOM 625 C CA . GLU A 1 80 ? 10.346 7.266 7.736 1.00 79.31 80 GLU A CA 1
ATOM 626 C C . GLU A 1 80 ? 9.794 7.715 9.099 1.00 79.31 80 GLU A C 1
ATOM 628 O O . GLU A 1 80 ? 10.019 8.899 9.448 1.00 79.31 80 GLU A O 1
#

pLDDT: mean 94.95, std 8.5, range [48.0, 98.75]